Protein AF-A0A803NQF8-F1 (afdb_monomer)

Mean predicted aligned error: 11.53 Å

Organism: Cannabis sativa (NCBI:txid3483)

pLDDT: mean 86.13, std 11.84, range [50.78, 97.12]

Solvent-accessible surface area (backbone atoms only — not comparable to full-atom values): 5471 Å² total; per-residue (Å²): 118,68,68,63,54,53,52,52,53,52,54,52,51,53,52,51,54,55,50,54,51,51,53,53,52,52,53,50,53,51,52,52,51,54,50,51,53,53,49,50,53,48,51,55,51,50,51,55,51,49,54,53,49,52,54,52,51,51,52,50,51,52,52,48,54,53,48,56,48,60,67,34,55,44,98,87,64,46,65,44,58,69,50,51,51,53,50,52,51,52,51,54,52,53,54,62,75,78,106

Radius of gyration: 36.06 Å; Cα contacts (8 Å, |Δi|>4): 14; chains: 1; bounding box: 82×10×97 Å

Secondary structure (DSSP, 8-state):
-HHHHHHHHHHHHHHHHHHHHHHHHHHHHHHHHHHHHHHHHHHHHHHHHHHHHHHHHHHHHHHHHHHHHHT-B-TTS-B-HHHHHHHHHHHHHHHHH--

Foldseek 3Di:
DVVVVVVVVVVVVVVVVVVVVVVVVVVVVVVVVVVVVVVVVVVVVVVVVVVVVVVVVVVVVVVVVLVVQQCDADPVRHRDVVSVVVVVVVVVVVVVVVD

Structure (mmCIF, N/CA/C/O backbone):
data_AF-A0A803NQF8-F1
#
_entry.id   AF-A0A803NQF8-F1
#
loop_
_atom_site.group_PDB
_atom_site.id
_atom_site.type_symbol
_atom_site.label_atom_id
_atom_site.label_alt_id
_atom_site.label_comp_id
_atom_site.label_asym_id
_atom_site.label_entity_id
_atom_site.label_seq_id
_atom_site.pdbx_PDB_ins_code
_atom_site.Cartn_x
_atom_site.Cartn_y
_atom_site.Cartn_z
_atom_site.occupancy
_atom_site.B_iso_or_equiv
_atom_site.auth_seq_id
_atom_site.auth_comp_id
_atom_site.auth_asym_id
_atom_site.auth_atom_id
_atom_site.pdbx_PDB_model_num
ATOM 1 N N . MET A 1 1 ? -53.596 -0.439 61.348 1.00 59.09 1 MET A N 1
ATOM 2 C CA . MET A 1 1 ? -52.614 -1.462 60.910 1.00 59.09 1 MET A CA 1
ATOM 3 C C . MET A 1 1 ? -52.576 -1.670 59.387 1.00 59.09 1 MET A C 1
ATOM 5 O O . MET A 1 1 ? -51.484 -1.780 58.854 1.00 59.09 1 MET A O 1
ATOM 9 N N . HIS A 1 2 ? -53.697 -1.638 58.651 1.00 60.66 2 HIS A N 1
ATOM 10 C CA . HIS A 1 2 ? -53.707 -1.814 57.180 1.00 60.66 2 HIS A CA 1
ATOM 11 C C . HIS A 1 2 ? -53.018 -0.693 56.363 1.00 60.66 2 HIS A C 1
ATOM 13 O O . HIS A 1 2 ? -52.306 -0.974 55.404 1.00 60.66 2 HIS A O 1
ATOM 19 N N . LEU A 1 3 ? -53.174 0.577 56.756 1.00 60.12 3 LEU A N 1
ATOM 20 C CA . LEU A 1 3 ? -52.614 1.721 56.012 1.00 60.12 3 LEU A CA 1
ATOM 21 C C . LEU A 1 3 ? -51.074 1.779 56.026 1.00 60.12 3 LEU A C 1
ATOM 23 O O . LEU A 1 3 ? -50.461 2.146 55.027 1.00 60.12 3 LEU A O 1
ATOM 27 N N . LEU A 1 4 ? -50.445 1.357 57.128 1.00 65.25 4 LEU A N 1
ATOM 28 C CA . LEU A 1 4 ? -48.982 1.272 57.251 1.00 65.25 4 LEU A CA 1
ATOM 29 C C . LEU A 1 4 ? -48.393 0.184 56.338 1.00 65.25 4 LEU A C 1
ATOM 31 O O . LEU A 1 4 ? -47.337 0.382 55.739 1.00 65.25 4 LEU A O 1
ATOM 35 N N . SER A 1 5 ? -49.102 -0.939 56.186 1.00 68.88 5 SER A N 1
ATOM 36 C CA . SER A 1 5 ? -48.719 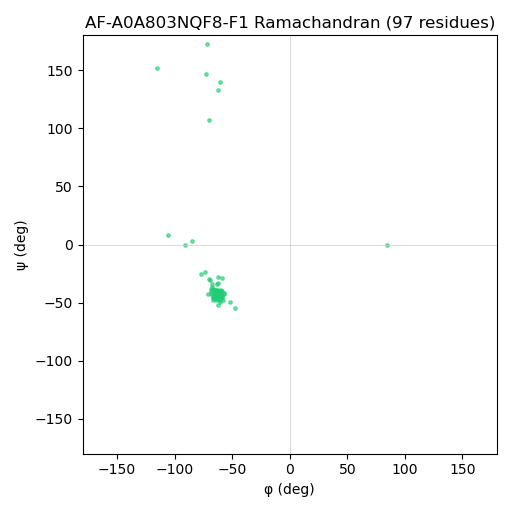-2.020 55.271 1.00 68.88 5 SER A CA 1
ATOM 37 C C . SER A 1 5 ? -48.785 -1.565 53.810 1.00 68.88 5 SER A C 1
ATOM 39 O O . SER A 1 5 ? -47.819 -1.759 53.073 1.00 68.88 5 SER A O 1
ATOM 41 N N . LEU A 1 6 ? -49.853 -0.860 53.415 1.00 68.00 6 LEU A N 1
ATOM 42 C CA . LEU A 1 6 ? -49.985 -0.316 52.059 1.00 68.00 6 LEU A CA 1
ATOM 43 C C . LEU A 1 6 ? -48.877 0.692 51.722 1.00 68.00 6 LEU A C 1
ATOM 45 O O . LEU A 1 6 ? -48.303 0.643 50.635 1.00 68.00 6 LEU A O 1
ATOM 49 N N . PHE A 1 7 ? -48.546 1.583 52.659 1.00 72.62 7 PHE A N 1
ATOM 50 C CA . PHE A 1 7 ? -47.492 2.580 52.462 1.00 72.62 7 PHE A CA 1
ATOM 51 C C . PHE A 1 7 ? -46.113 1.925 52.290 1.00 72.62 7 PHE A C 1
ATOM 53 O O . PHE A 1 7 ? -45.362 2.271 51.376 1.00 72.62 7 PHE A O 1
ATOM 60 N N . SER A 1 8 ? -45.818 0.905 53.103 1.00 73.88 8 SER A N 1
ATOM 61 C CA . SER A 1 8 ? -44.593 0.106 52.987 1.00 73.88 8 SER A CA 1
ATOM 62 C C . SER A 1 8 ? -44.507 -0.631 51.639 1.00 73.88 8 SER A C 1
ATOM 64 O O . SER A 1 8 ? -43.460 -0.635 50.986 1.00 73.88 8 SER A O 1
ATOM 66 N N . GLN A 1 9 ? -45.631 -1.169 51.151 1.00 72.56 9 GLN A N 1
ATOM 67 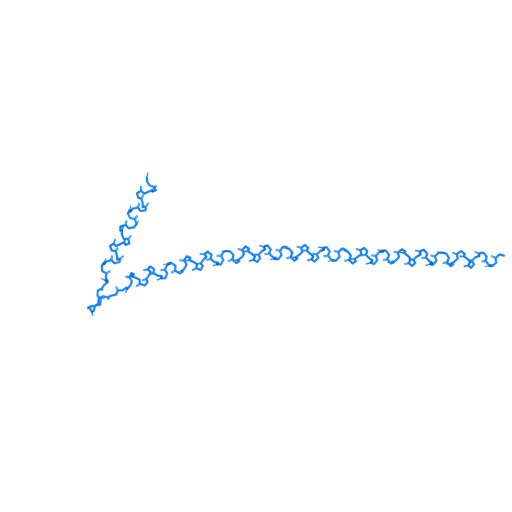C CA . GLN A 1 9 ? -45.715 -1.844 49.852 1.00 72.56 9 GLN A CA 1
ATOM 68 C C . GLN A 1 9 ? -45.428 -0.894 48.674 1.00 72.56 9 GLN A C 1
ATOM 70 O O . GLN A 1 9 ? -44.758 -1.269 47.707 1.00 72.56 9 GLN A O 1
ATOM 75 N N . VAL A 1 10 ? -45.919 0.348 48.746 1.00 75.38 10 VAL A N 1
ATOM 76 C CA . VAL A 1 10 ? -45.700 1.380 47.717 1.00 75.38 10 VAL A CA 1
ATOM 77 C C . VAL A 1 10 ? -44.237 1.830 47.688 1.00 75.38 10 VAL A C 1
ATOM 79 O O . VAL A 1 10 ? -43.656 1.952 46.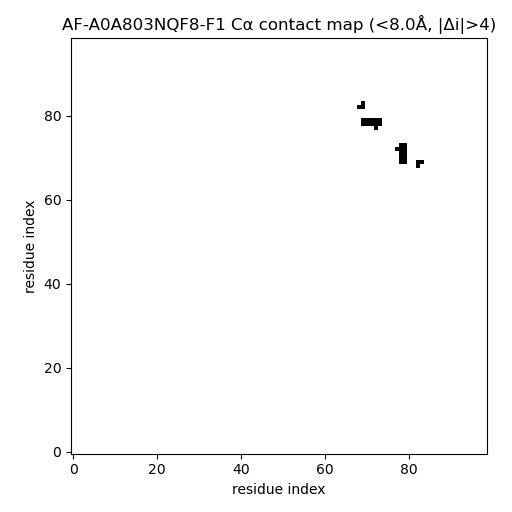606 1.00 75.38 10 VAL A O 1
ATOM 82 N N . GLU A 1 11 ? -43.614 2.025 48.852 1.00 75.88 11 GLU A N 1
ATOM 83 C CA . GLU A 1 11 ? -42.192 2.377 48.967 1.00 75.88 11 GLU A CA 1
ATOM 84 C C . GLU A 1 11 ? -41.269 1.266 48.440 1.00 75.88 11 GLU A C 1
ATOM 86 O O . GLU A 1 11 ? -40.340 1.533 47.670 1.00 75.88 11 GLU A O 1
ATOM 91 N N . MET A 1 12 ? -41.559 0.002 48.765 1.00 71.88 12 MET A N 1
ATOM 92 C CA . MET A 1 12 ? -40.842 -1.164 48.228 1.00 71.88 12 MET A CA 1
ATOM 93 C C . MET A 1 12 ? -40.948 -1.247 46.695 1.00 71.88 12 MET A C 1
ATOM 95 O O . MET A 1 12 ? -39.941 -1.431 46.006 1.00 71.88 12 MET A O 1
ATOM 99 N N . ASN A 1 13 ? -42.142 -1.027 46.132 1.00 73.94 13 ASN A N 1
ATOM 100 C CA . ASN A 1 13 ? -42.351 -1.023 44.680 1.00 73.94 13 ASN A CA 1
ATOM 101 C C . ASN A 1 13 ? -41.623 0.128 43.967 1.00 73.94 13 ASN A C 1
ATOM 103 O O . ASN A 1 13 ? -41.051 -0.069 42.889 1.00 73.94 13 ASN A O 1
ATOM 107 N N . LYS A 1 14 ? -41.599 1.330 44.561 1.00 75.25 14 LYS A N 1
ATOM 108 C CA . LYS A 1 14 ? -40.838 2.472 44.028 1.00 75.25 14 LYS A CA 1
ATOM 109 C C . LYS A 1 14 ? -39.335 2.192 44.020 1.00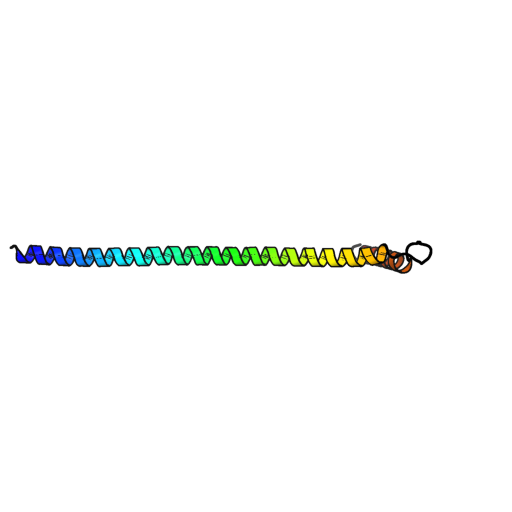 75.25 14 LYS A C 1
ATOM 111 O O . LYS A 1 14 ? -38.679 2.463 43.012 1.00 75.25 14 LYS A O 1
ATOM 116 N N . LYS A 1 15 ? -38.788 1.611 45.096 1.00 73.75 15 LYS A N 1
ATOM 117 C CA . LYS A 1 15 ? -37.369 1.217 45.174 1.00 73.75 15 LYS A CA 1
ATOM 118 C C . LYS A 1 15 ? -37.010 0.159 44.126 1.00 73.75 15 LYS A C 1
ATOM 120 O O . LYS A 1 15 ? -36.010 0.327 43.427 1.00 73.75 15 LYS A O 1
ATOM 125 N N . ASN A 1 16 ? -37.859 -0.851 43.930 1.00 71.62 16 ASN A N 1
ATOM 126 C CA . ASN A 1 16 ? -37.651 -1.886 42.911 1.00 71.62 16 ASN A CA 1
ATOM 127 C C . ASN A 1 16 ? -37.668 -1.329 41.481 1.00 71.62 16 ASN A C 1
ATOM 129 O O . ASN A 1 16 ? -36.763 -1.634 40.705 1.00 71.62 16 ASN A O 1
ATOM 133 N N . LYS A 1 17 ? -38.618 -0.448 41.131 1.00 72.56 17 LYS A N 1
ATOM 134 C CA . LYS A 1 17 ? -38.629 0.213 39.808 1.00 72.56 17 LYS A CA 1
ATOM 135 C C . LYS A 1 17 ? -37.374 1.058 39.568 1.00 72.56 17 LYS A C 1
ATOM 137 O O . LYS A 1 17 ? -36.823 1.044 38.469 1.00 72.56 17 LYS A O 1
ATOM 142 N N . LYS A 1 18 ? -36.900 1.776 40.592 1.00 72.44 18 LYS A N 1
ATOM 143 C CA . LYS A 1 18 ? -35.699 2.623 40.501 1.00 72.44 18 LYS A CA 1
ATOM 144 C C . LYS A 1 18 ? -34.420 1.790 40.336 1.00 72.44 18 LYS A C 1
ATOM 146 O O . LYS A 1 18 ? -33.554 2.168 39.552 1.00 72.44 18 LYS A O 1
ATOM 151 N N . SER A 1 19 ? -34.335 0.651 41.027 1.00 70.75 19 SER A N 1
ATOM 152 C CA . SER A 1 19 ? -33.265 -0.345 40.877 1.00 70.75 19 SER A CA 1
ATOM 153 C C . SER A 1 19 ? -33.240 -0.940 39.463 1.00 70.75 19 SER A C 1
ATOM 155 O O . SER A 1 19 ? -32.235 -0.831 38.767 1.00 70.75 19 SER A O 1
ATOM 157 N N . GLN A 1 20 ? -34.384 -1.437 38.981 1.00 71.31 20 GLN A N 1
ATOM 158 C CA . GLN A 1 20 ? -34.524 -2.022 37.642 1.00 71.31 20 GLN A CA 1
ATOM 159 C C . GLN A 1 20 ? -34.150 -1.041 36.520 1.00 71.31 20 GLN A C 1
ATOM 161 O O . GLN A 1 20 ? -33.485 -1.419 35.557 1.00 71.31 20 GLN A O 1
ATOM 166 N N . ASN A 1 21 ? -34.527 0.235 36.644 1.00 70.31 21 ASN A N 1
ATOM 167 C CA . ASN A 1 21 ? -34.135 1.256 35.671 1.00 70.31 21 ASN A CA 1
ATOM 168 C C . ASN A 1 21 ? -32.625 1.536 35.685 1.00 70.31 21 ASN A C 1
ATOM 170 O O . ASN A 1 21 ? -32.043 1.680 34.614 1.00 70.31 21 ASN A O 1
ATOM 174 N N . LYS A 1 22 ? -31.970 1.554 36.857 1.00 71.69 22 LYS A N 1
ATOM 175 C CA . LYS A 1 22 ? -30.503 1.676 36.934 1.00 71.69 22 LYS A CA 1
ATOM 176 C C . LYS A 1 22 ? -29.797 0.502 36.256 1.00 71.69 22 LYS A C 1
ATOM 178 O O . LYS A 1 22 ? -28.858 0.726 35.502 1.00 71.69 22 LYS A O 1
ATOM 183 N N . THR A 1 23 ? -30.269 -0.727 36.464 1.00 71.38 23 THR A N 1
ATOM 184 C CA . THR A 1 23 ? -29.701 -1.914 35.805 1.00 71.38 23 THR A CA 1
ATOM 185 C C . THR A 1 23 ? -29.858 -1.847 34.285 1.00 71.38 23 THR A C 1
ATOM 187 O O . THR A 1 23 ? -28.921 -2.162 33.563 1.00 71.38 23 THR A O 1
ATOM 190 N N . LYS A 1 24 ? -31.003 -1.374 33.775 1.00 72.00 24 LYS A N 1
ATOM 191 C CA . LYS A 1 24 ? -31.217 -1.186 32.327 1.00 72.00 24 LYS A CA 1
ATOM 192 C C . LYS A 1 24 ? -30.286 -0.138 31.714 1.00 72.00 24 LYS A C 1
ATOM 194 O O . LYS A 1 24 ? -29.772 -0.363 30.623 1.00 72.00 24 LYS A O 1
ATOM 199 N N . VAL A 1 25 ? -30.060 0.979 32.411 1.00 74.81 25 VAL A N 1
ATOM 200 C CA . VAL A 1 25 ? -29.103 2.015 31.985 1.00 74.81 25 VAL A CA 1
ATOM 201 C C . VAL A 1 25 ? -27.681 1.446 31.966 1.00 74.81 25 VAL A C 1
ATOM 203 O O . VAL A 1 25 ? -27.007 1.550 30.950 1.00 74.81 25 VAL A O 1
ATOM 206 N N . SER A 1 26 ? -27.286 0.718 33.013 1.00 80.62 26 SER A N 1
ATOM 207 C CA . SER A 1 26 ? -25.992 0.025 33.086 1.00 80.62 26 SER A CA 1
ATOM 208 C C . SER A 1 26 ? -25.795 -1.005 31.966 1.00 80.62 26 SER A C 1
ATOM 210 O O . SER A 1 26 ? -24.719 -1.071 31.379 1.00 80.62 26 SER A O 1
ATOM 212 N N . LEU A 1 27 ? -26.815 -1.800 31.631 1.00 84.31 27 LEU A N 1
ATOM 213 C CA . LEU A 1 27 ? -26.724 -2.760 30.526 1.00 84.31 27 LEU A CA 1
ATOM 214 C C . LEU A 1 27 ? -26.527 -2.046 29.190 1.00 84.31 27 LEU A C 1
ATOM 216 O O . LEU A 1 27 ? -25.699 -2.469 28.387 1.00 84.31 27 LEU A O 1
ATOM 220 N N . ARG A 1 28 ? -27.256 -0.950 28.966 1.00 87.31 28 ARG A N 1
ATOM 221 C CA . ARG A 1 28 ? -27.110 -0.140 27.758 1.00 87.31 28 ARG A CA 1
ATOM 222 C C . ARG A 1 28 ? -25.701 0.444 27.636 1.00 87.31 28 ARG A C 1
ATOM 224 O O . ARG A 1 28 ? -25.107 0.333 26.571 1.00 87.31 28 ARG A O 1
ATOM 231 N N . GLU A 1 29 ? -25.153 0.977 28.724 1.00 87.81 29 GLU A N 1
ATOM 232 C CA . GLU A 1 29 ? -23.779 1.494 28.770 1.00 87.81 29 GLU A CA 1
ATOM 233 C C . GLU A 1 29 ? -22.742 0.408 28.444 1.00 87.81 29 GLU A C 1
ATOM 235 O O . GLU A 1 29 ? -21.778 0.670 27.729 1.00 87.81 29 GLU A O 1
ATOM 240 N N . ILE A 1 30 ? -22.938 -0.826 28.923 1.00 89.25 30 ILE A N 1
ATOM 241 C CA . ILE A 1 30 ? -22.047 -1.956 28.611 1.00 89.25 30 ILE A CA 1
ATOM 242 C C . ILE A 1 30 ? -22.103 -2.303 27.117 1.00 89.25 30 ILE A C 1
ATOM 244 O O . ILE A 1 30 ? -21.061 -2.526 26.500 1.00 89.25 30 ILE A O 1
ATOM 248 N N . TYR A 1 31 ? -23.298 -2.332 26.521 1.00 90.19 31 TYR A N 1
ATOM 249 C CA . TYR A 1 31 ? -23.456 -2.589 25.086 1.00 90.19 31 TYR A CA 1
ATOM 250 C C . TYR A 1 31 ? -22.840 -1.486 24.224 1.00 90.19 31 TYR A C 1
ATOM 252 O O . TYR A 1 31 ? -22.175 -1.793 23.235 1.00 90.19 31 TYR A O 1
ATOM 260 N N . GLU A 1 32 ? -23.046 -0.221 24.590 1.00 92.81 32 GLU A N 1
ATOM 261 C CA . GLU A 1 32 ? -22.483 0.923 23.868 1.00 92.81 32 GLU A CA 1
ATOM 262 C C . GLU A 1 32 ? -20.950 0.904 23.930 1.00 92.81 32 GLU A C 1
ATOM 264 O O . GLU A 1 32 ? -20.313 0.955 22.881 1.00 92.81 32 GLU A O 1
ATOM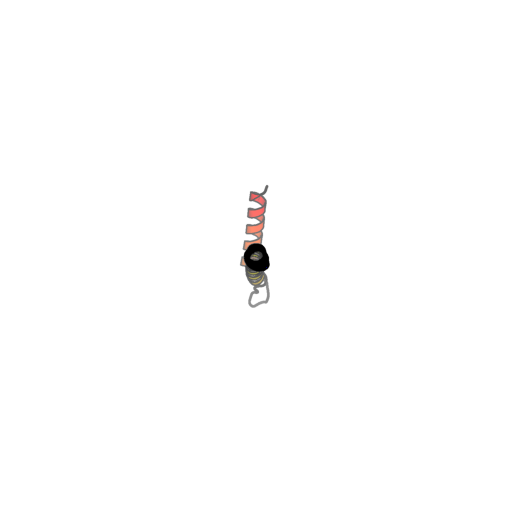 269 N N . LYS A 1 33 ? -20.357 0.665 25.108 1.00 92.94 33 LYS A N 1
ATOM 270 C CA . LYS A 1 33 ? -18.898 0.516 25.247 1.00 92.94 33 LYS A CA 1
ATOM 271 C C . LYS A 1 33 ? -18.334 -0.629 24.412 1.00 92.94 33 LYS A C 1
ATOM 273 O O . LYS A 1 33 ? -17.366 -0.437 23.685 1.00 92.94 33 LYS A O 1
ATOM 278 N N . LYS A 1 34 ? -18.958 -1.811 24.465 1.00 94.12 34 LYS A N 1
ATOM 279 C CA . LYS A 1 34 ? -18.511 -2.964 23.668 1.00 94.12 34 LYS A CA 1
ATOM 280 C C . LYS A 1 34 ? -18.553 -2.656 22.169 1.00 94.12 34 LYS A C 1
ATOM 282 O O . LYS A 1 34 ? -17.635 -3.014 21.438 1.00 94.12 34 LYS A O 1
ATOM 287 N N . ARG A 1 35 ? -19.606 -1.975 21.713 1.00 94.38 35 ARG A N 1
ATOM 288 C CA . ARG A 1 35 ? -19.740 -1.568 20.313 1.00 94.38 35 ARG A CA 1
ATOM 289 C C . ARG A 1 35 ? -18.662 -0.564 19.909 1.00 94.38 35 ARG A C 1
ATOM 291 O O . ARG A 1 35 ? -18.113 -0.695 18.824 1.00 94.38 35 ARG A O 1
ATOM 298 N N . GLU A 1 36 ? -18.363 0.420 20.752 1.00 94.50 36 GLU A N 1
ATOM 299 C CA . GLU A 1 36 ? -17.298 1.398 20.498 1.00 94.50 36 GLU A CA 1
ATOM 300 C C . GLU A 1 36 ? -15.920 0.732 20.407 1.00 94.50 36 GLU A C 1
ATOM 302 O O . GLU A 1 36 ? -15.137 1.047 19.511 1.00 94.50 36 GLU A O 1
ATOM 307 N N . GLU A 1 37 ? -15.636 -0.228 21.287 1.00 93.00 37 GLU A N 1
ATOM 308 C CA . GLU A 1 37 ? -14.392 -1.002 21.257 1.00 93.00 37 GLU A CA 1
ATOM 309 C C . GLU A 1 37 ? -14.281 -1.867 19.993 1.00 93.00 37 GLU A C 1
ATOM 311 O O . GLU A 1 37 ? -13.237 -1.871 19.337 1.00 93.00 37 GLU A O 1
ATOM 316 N N . GLU A 1 38 ? -15.356 -2.562 19.606 1.00 93.38 38 GLU A N 1
ATOM 317 C CA . GLU A 1 38 ? -15.402 -3.356 18.372 1.00 93.38 38 GLU A CA 1
ATOM 318 C C . GLU A 1 38 ? -15.255 -2.482 17.119 1.00 93.38 38 GLU A C 1
ATOM 320 O O . GLU A 1 38 ? -14.533 -2.847 16.189 1.00 93.38 38 GLU A O 1
ATOM 325 N N . GLU A 1 39 ? -15.896 -1.313 17.101 1.00 93.62 39 GLU A N 1
ATOM 326 C CA . GLU A 1 39 ? -15.795 -0.337 16.017 1.00 93.62 39 GLU A CA 1
ATOM 327 C C . GLU A 1 39 ? -14.366 0.190 15.884 1.00 93.62 39 GLU A C 1
ATOM 329 O O . GLU A 1 39 ? -13.803 0.203 14.788 1.00 93.62 39 GLU A O 1
ATOM 334 N N . LYS A 1 40 ? -13.738 0.553 17.006 1.00 94.56 40 LYS A N 1
ATOM 335 C CA . LYS A 1 40 ? -12.346 1.005 17.033 1.00 94.56 40 LYS A CA 1
ATOM 336 C C . LYS A 1 40 ? -11.395 -0.081 16.533 1.00 94.56 40 LYS A C 1
ATOM 338 O O . LYS A 1 40 ? -10.565 0.185 15.665 1.00 94.56 40 LYS A O 1
ATOM 343 N N . ALA A 1 41 ? -11.561 -1.314 17.006 1.00 94.25 41 ALA A N 1
ATOM 344 C CA . ALA A 1 41 ? -10.760 -2.445 16.549 1.00 94.25 41 ALA A CA 1
ATOM 345 C C . ALA A 1 41 ? -10.975 -2.748 15.056 1.00 94.25 41 ALA A C 1
ATOM 347 O O . ALA A 1 41 ? -10.038 -3.167 14.371 1.00 94.25 41 ALA A O 1
ATOM 348 N N . ARG A 1 42 ? -12.190 -2.541 14.528 1.00 95.00 42 ARG A N 1
ATOM 349 C CA . ARG A 1 42 ? -12.467 -2.677 13.094 1.00 95.00 42 ARG A CA 1
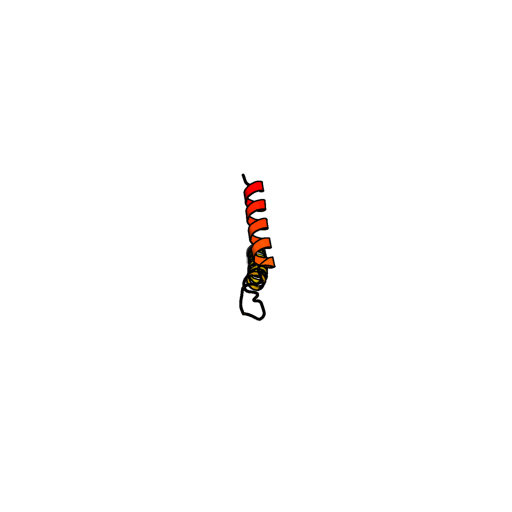ATOM 350 C C . ARG A 1 42 ? -11.743 -1.602 12.289 1.00 95.00 42 ARG A C 1
ATOM 352 O O . ARG A 1 42 ? -11.047 -1.953 11.341 1.00 95.00 42 ARG A O 1
ATOM 359 N N . MET A 1 43 ? -11.833 -0.339 12.703 1.00 95.06 43 MET A N 1
ATOM 360 C CA . MET A 1 43 ? -11.145 0.772 12.035 1.00 95.06 43 MET A CA 1
ATOM 361 C C . MET A 1 43 ? -9.624 0.580 12.006 1.00 95.06 43 MET A C 1
ATOM 363 O O . MET A 1 43 ? -9.003 0.761 10.962 1.00 95.06 43 MET A O 1
ATOM 367 N N . GLU A 1 44 ? -9.013 0.158 13.117 1.00 93.62 44 GLU A N 1
ATOM 368 C CA . GLU A 1 44 ? -7.567 -0.103 13.178 1.00 93.62 44 GLU A CA 1
ATOM 369 C C . GLU A 1 44 ? -7.145 -1.236 12.227 1.00 93.62 44 GLU A C 1
ATOM 371 O O . GLU A 1 44 ? -6.137 -1.128 11.522 1.00 93.62 44 GLU A O 1
ATOM 376 N N . LYS A 1 45 ? -7.940 -2.311 12.150 1.00 95.25 45 LYS A N 1
ATOM 377 C CA . LYS A 1 45 ? -7.695 -3.417 11.212 1.00 95.25 45 LYS A CA 1
ATOM 378 C C . LYS A 1 45 ? -7.858 -2.984 9.760 1.00 95.25 45 LYS A C 1
ATOM 380 O O . LYS A 1 45 ? -7.012 -3.324 8.936 1.00 95.25 45 LYS A O 1
ATOM 385 N N . GLU A 1 46 ? -8.919 -2.251 9.441 1.00 95.19 46 GLU A N 1
ATOM 386 C CA . GLU A 1 46 ? -9.170 -1.743 8.090 1.00 95.19 46 GLU A CA 1
ATOM 387 C C . GLU A 1 46 ? -8.058 -0.791 7.641 1.00 95.19 46 GLU A C 1
ATOM 389 O O . GLU A 1 46 ? -7.555 -0.935 6.528 1.00 95.19 46 GLU A O 1
ATOM 394 N N . ALA A 1 47 ? -7.586 0.094 8.524 1.00 94.62 47 ALA A N 1
ATOM 395 C CA . ALA A 1 47 ? -6.450 0.969 8.246 1.00 94.62 47 ALA A CA 1
ATOM 396 C C . ALA A 1 47 ? -5.172 0.169 7.940 1.00 94.62 47 ALA A C 1
ATOM 398 O O . ALA A 1 47 ? -4.482 0.447 6.959 1.00 94.62 47 ALA A O 1
ATOM 399 N N . ALA A 1 48 ? -4.878 -0.870 8.728 1.00 94.88 48 ALA A N 1
ATOM 400 C CA . ALA A 1 48 ? -3.719 -1.728 8.491 1.00 94.88 48 ALA A CA 1
ATOM 401 C C . ALA A 1 48 ? -3.825 -2.516 7.172 1.00 94.88 48 ALA A C 1
ATOM 403 O O . ALA A 1 48 ? -2.831 -2.683 6.463 1.00 94.88 48 ALA A O 1
ATOM 404 N N . ILE A 1 49 ? -5.019 -3.003 6.828 1.00 95.75 49 ILE A N 1
ATOM 405 C CA . ILE A 1 49 ? -5.266 -3.707 5.563 1.00 95.75 49 ILE A CA 1
ATOM 406 C C . ILE A 1 49 ? -5.103 -2.750 4.383 1.00 95.75 49 ILE A C 1
ATOM 408 O O . ILE A 1 49 ? -4.440 -3.100 3.406 1.00 95.75 49 ILE A O 1
ATOM 412 N N . GLN A 1 50 ? -5.665 -1.548 4.481 1.00 96.31 50 GLN A N 1
ATOM 413 C CA . GLN A 1 50 ? -5.583 -0.539 3.434 1.00 96.31 50 GLN A CA 1
ATOM 414 C C . GLN A 1 50 ? -4.133 -0.101 3.196 1.00 96.31 50 GLN A C 1
ATOM 416 O O . GLN A 1 50 ? -3.686 -0.100 2.052 1.00 96.31 50 GLN A O 1
ATOM 421 N N . ALA A 1 51 ? -3.362 0.148 4.259 1.00 95.12 51 ALA A N 1
ATOM 422 C CA . ALA A 1 51 ? -1.942 0.480 4.144 1.00 95.12 51 ALA A CA 1
ATOM 423 C C . ALA A 1 51 ? -1.139 -0.632 3.442 1.00 95.12 51 ALA A C 1
ATOM 425 O O . ALA A 1 51 ? -0.370 -0.362 2.519 1.00 95.12 51 ALA A O 1
ATOM 426 N N . LYS A 1 52 ? -1.361 -1.903 3.814 1.00 95.75 52 LYS A N 1
ATOM 427 C CA . LYS A 1 52 ? -0.717 -3.047 3.141 1.00 95.75 52 LYS A CA 1
ATOM 428 C C . LYS A 1 52 ? -1.125 -3.161 1.676 1.00 95.75 52 LYS A C 1
ATOM 430 O O . LYS A 1 52 ? -0.297 -3.484 0.827 1.00 95.75 52 LYS A O 1
ATOM 435 N N . LYS A 1 53 ? -2.399 -2.920 1.371 1.00 97.12 53 LYS A N 1
ATOM 436 C CA . LYS A 1 53 ? -2.908 -2.952 0.000 1.00 97.12 53 LYS A CA 1
ATOM 437 C C . LYS A 1 53 ? -2.240 -1.878 -0.855 1.00 97.12 53 LYS A C 1
ATOM 439 O O . LYS A 1 53 ? -1.761 -2.192 -1.938 1.00 97.12 53 LYS A O 1
ATOM 444 N N . GLU A 1 54 ? -2.139 -0.654 -0.349 1.00 95.75 54 GLU A N 1
ATOM 445 C CA . GLU A 1 54 ? -1.474 0.451 -1.044 1.00 95.75 54 GLU A CA 1
ATOM 446 C C . GLU A 1 54 ? 0.015 0.176 -1.285 1.00 95.75 54 GLU A C 1
ATOM 448 O O . GLU A 1 54 ? 0.527 0.454 -2.372 1.00 95.75 54 GLU A O 1
ATOM 453 N N . GLU A 1 55 ? 0.710 -0.429 -0.318 1.00 95.06 55 GLU A N 1
ATOM 454 C CA . GLU A 1 55 ? 2.104 -0.851 -0.481 1.00 95.06 55 GLU A CA 1
ATOM 455 C C . GLU A 1 55 ? 2.257 -1.888 -1.606 1.00 95.06 55 GLU A C 1
ATOM 457 O O . GLU A 1 55 ? 3.104 -1.737 -2.495 1.00 95.06 55 GLU A O 1
ATOM 462 N N . ILE A 1 56 ? 1.399 -2.912 -1.611 1.00 95.62 56 ILE A N 1
ATOM 463 C CA . ILE A 1 56 ? 1.382 -3.956 -2.641 1.00 95.62 56 ILE A CA 1
ATOM 464 C C . ILE A 1 56 ? 1.054 -3.360 -4.013 1.00 95.62 56 ILE A C 1
ATOM 466 O O . ILE A 1 56 ? 1.735 -3.669 -4.994 1.00 95.62 56 ILE A O 1
ATOM 470 N N . ASP A 1 57 ? 0.046 -2.496 -4.097 1.00 96.25 57 ASP A N 1
ATOM 471 C CA . ASP A 1 57 ? -0.382 -1.867 -5.346 1.00 96.25 57 ASP A CA 1
ATOM 472 C C . ASP A 1 57 ? 0.717 -0.962 -5.910 1.00 96.25 57 ASP A C 1
ATOM 474 O O . ASP A 1 57 ? 1.017 -1.023 -7.106 1.00 96.25 57 ASP A O 1
ATOM 478 N N . LYS A 1 58 ? 1.411 -0.204 -5.053 1.00 96.25 58 LYS A N 1
ATOM 479 C CA . LYS A 1 58 ? 2.575 0.599 -5.445 1.00 96.25 58 LYS A CA 1
ATOM 480 C C . LYS A 1 58 ? 3.713 -0.277 -5.967 1.00 96.25 58 LYS A C 1
ATOM 482 O O . LYS A 1 58 ? 4.258 0.005 -7.036 1.00 96.25 58 LYS A O 1
ATOM 487 N N . ALA A 1 59 ? 4.051 -1.358 -5.263 1.00 95.25 59 ALA A N 1
ATOM 488 C CA . ALA A 1 59 ? 5.088 -2.292 -5.698 1.00 95.25 59 ALA A CA 1
ATOM 489 C C . ALA A 1 59 ? 4.719 -2.973 -7.029 1.00 95.25 59 ALA A C 1
ATOM 491 O O . ALA A 1 59 ? 5.557 -3.122 -7.921 1.00 95.25 59 ALA A O 1
ATOM 492 N N . ASN A 1 60 ? 3.453 -3.350 -7.208 1.00 95.81 60 ASN A N 1
ATOM 493 C CA . ASN A 1 60 ? 2.958 -3.947 -8.444 1.00 95.81 60 ASN A CA 1
ATOM 494 C C . ASN A 1 60 ? 2.950 -2.950 -9.607 1.00 95.81 60 ASN A C 1
ATOM 496 O O . ASN A 1 60 ? 3.348 -3.318 -10.713 1.00 95.81 60 ASN A O 1
ATOM 500 N N . ALA A 1 61 ? 2.570 -1.694 -9.368 1.00 95.94 61 ALA A N 1
ATOM 501 C CA . ALA A 1 61 ? 2.633 -0.630 -10.366 1.00 95.94 61 ALA A CA 1
ATOM 502 C C . ALA A 1 61 ? 4.077 -0.385 -10.829 1.00 95.94 61 ALA A C 1
ATOM 504 O O . ALA A 1 61 ? 4.337 -0.335 -12.032 1.00 95.94 61 ALA A O 1
ATOM 505 N N . GLN A 1 62 ? 5.032 -0.334 -9.893 1.00 92.75 62 GLN A N 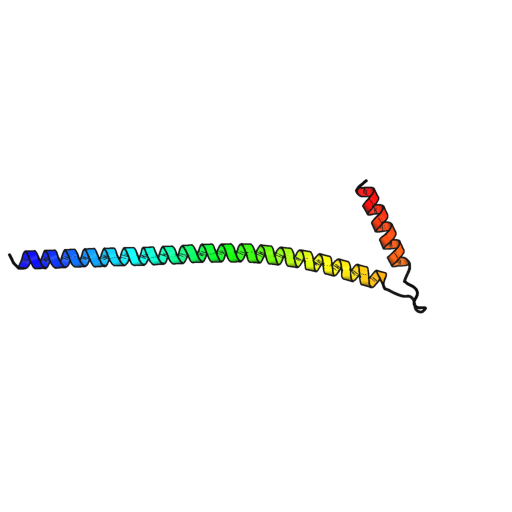1
ATOM 506 C CA . GLN A 1 62 ? 6.458 -0.232 -10.212 1.00 92.75 62 GLN A CA 1
ATOM 507 C C . GLN A 1 62 ? 6.936 -1.429 -11.043 1.00 92.75 62 GLN A C 1
ATOM 509 O O . GLN A 1 62 ? 7.510 -1.246 -12.116 1.00 92.75 62 GLN A O 1
ATOM 514 N N . ARG A 1 63 ? 6.628 -2.662 -10.614 1.00 92.81 63 ARG A N 1
ATOM 515 C CA . ARG A 1 63 ? 6.968 -3.884 -11.368 1.00 92.81 63 ARG A CA 1
ATOM 516 C C . ARG A 1 63 ? 6.381 -3.872 -12.775 1.00 92.81 63 ARG A C 1
ATOM 518 O O . ARG A 1 63 ? 7.067 -4.272 -13.713 1.00 92.81 63 ARG A O 1
ATOM 525 N N . LYS A 1 64 ? 5.130 -3.430 -12.934 1.00 95.81 64 LYS A N 1
ATOM 526 C CA . LYS A 1 64 ? 4.456 -3.340 -14.234 1.00 95.81 64 LYS A CA 1
ATOM 527 C C . LYS A 1 64 ? 5.158 -2.337 -15.148 1.00 95.81 64 LYS A C 1
ATOM 529 O O . LYS A 1 64 ? 5.486 -2.697 -16.274 1.00 95.81 64 LYS A O 1
ATOM 534 N N . ALA A 1 65 ? 5.473 -1.142 -14.650 1.00 92.56 65 ALA A N 1
ATOM 535 C CA . ALA A 1 65 ? 6.181 -0.119 -15.419 1.00 92.56 65 ALA A CA 1
ATOM 536 C C . ALA A 1 65 ? 7.580 -0.586 -15.859 1.00 92.56 65 ALA A C 1
ATOM 538 O O . ALA A 1 65 ? 7.961 -0.428 -17.022 1.00 92.56 65 ALA A O 1
ATOM 539 N N . THR A 1 66 ? 8.339 -1.221 -14.960 1.00 91.06 66 THR A N 1
ATOM 540 C CA . THR A 1 66 ? 9.643 -1.809 -15.301 1.00 91.06 66 THR A CA 1
ATOM 541 C C . THR A 1 66 ? 9.483 -2.909 -16.346 1.00 91.06 66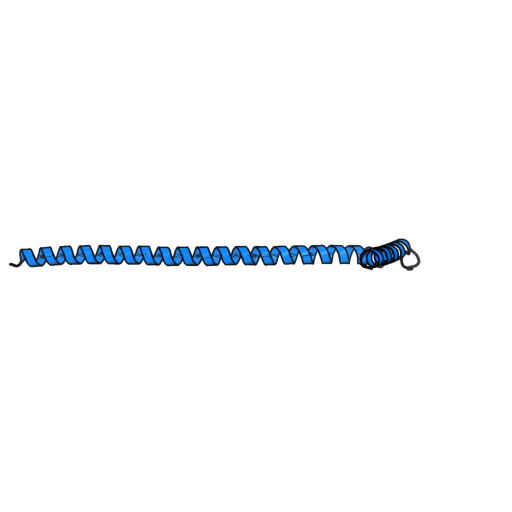 THR A C 1
ATOM 543 O O . THR A 1 66 ? 10.198 -2.933 -17.345 1.00 91.06 66 THR A O 1
ATOM 546 N N . ARG A 1 67 ? 8.496 -3.792 -16.174 1.00 93.06 67 ARG A N 1
ATOM 547 C CA . ARG A 1 67 ? 8.208 -4.886 -17.105 1.00 93.06 67 ARG A CA 1
ATOM 548 C C . ARG A 1 67 ? 7.858 -4.383 -18.508 1.00 93.06 67 ARG A C 1
ATOM 550 O O . ARG A 1 67 ? 8.379 -4.915 -19.485 1.00 93.06 67 ARG A O 1
ATOM 557 N N . GLU A 1 68 ? 7.020 -3.359 -18.617 1.00 94.44 68 GLU A N 1
ATOM 558 C CA . GLU A 1 68 ? 6.650 -2.746 -19.899 1.00 94.44 68 GLU A CA 1
ATOM 559 C C . GLU A 1 68 ? 7.873 -2.182 -20.635 1.00 94.44 68 GLU A C 1
ATOM 561 O O . GLU A 1 68 ? 8.046 -2.435 -21.829 1.00 94.44 68 GLU A O 1
ATOM 566 N N . LYS A 1 69 ? 8.774 -1.493 -19.921 1.00 93.38 69 LYS A N 1
ATOM 567 C CA . LYS A 1 69 ? 10.046 -1.016 -20.490 1.00 93.38 69 LYS A CA 1
ATOM 568 C C . LYS A 1 69 ? 10.931 -2.172 -20.962 1.00 93.38 69 LYS A C 1
ATOM 570 O O . LYS A 1 69 ? 11.477 -2.118 -22.062 1.00 93.38 69 LYS A O 1
ATOM 575 N N . MET A 1 70 ? 11.036 -3.232 -20.164 1.00 91.88 70 MET A N 1
ATOM 576 C CA . MET A 1 70 ? 11.894 -4.389 -20.447 1.00 91.88 70 MET A CA 1
ATOM 577 C C . MET A 1 70 ? 11.430 -5.245 -21.625 1.00 91.88 70 MET A C 1
ATOM 579 O O . MET A 1 70 ? 12.259 -5.852 -22.311 1.00 91.88 70 MET A O 1
ATOM 583 N N . PHE A 1 71 ? 10.119 -5.298 -21.868 1.00 94.00 71 PHE A N 1
ATOM 584 C CA . PHE A 1 71 ? 9.534 -6.000 -23.012 1.00 94.00 71 PHE A CA 1
ATOM 585 C C . PHE A 1 71 ? 9.367 -5.126 -24.252 1.00 94.00 71 PHE A C 1
ATOM 587 O O . PHE A 1 71 ? 8.921 -5.630 -25.284 1.00 94.00 71 PHE A O 1
ATOM 594 N N . LYS A 1 72 ? 9.740 -3.844 -24.195 1.00 96.12 72 LYS A N 1
ATOM 595 C CA . LYS A 1 72 ? 9.679 -2.967 -25.361 1.00 96.12 72 LYS A CA 1
ATOM 596 C C . LYS A 1 72 ? 10.613 -3.481 -26.457 1.00 96.12 72 LYS A C 1
ATOM 598 O O . LYS A 1 72 ? 11.776 -3.799 -26.202 1.00 96.12 72 LYS A O 1
ATOM 603 N N . LYS A 1 73 ? 10.096 -3.546 -27.686 1.00 97.00 73 LYS A N 1
ATOM 604 C CA . LYS A 1 73 ? 10.806 -4.060 -28.862 1.00 97.00 73 LYS A CA 1
ATOM 605 C C . LYS A 1 73 ? 11.034 -2.966 -29.904 1.00 97.00 73 LYS A C 1
ATOM 607 O O . LYS A 1 73 ? 10.270 -2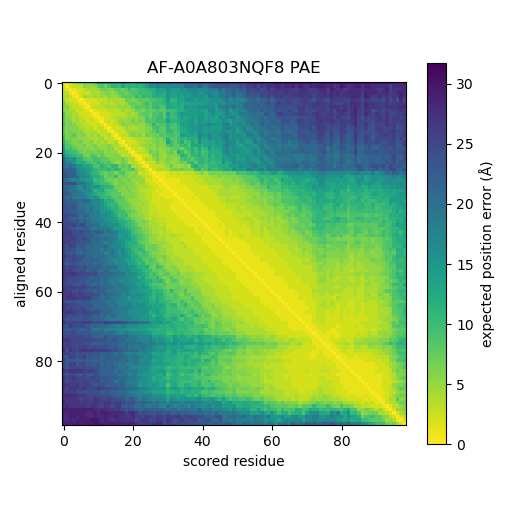.006 -29.989 1.00 97.00 73 LYS A O 1
ATOM 612 N N . THR A 1 74 ? 12.099 -3.108 -30.680 1.00 94.88 74 THR A N 1
ATOM 613 C CA . THR A 1 74 ? 12.366 -2.340 -31.896 1.00 94.88 74 THR A CA 1
ATOM 614 C C . THR A 1 74 ? 11.418 -2.787 -33.011 1.00 94.88 74 THR A C 1
ATOM 616 O O . THR A 1 74 ? 10.716 -3.793 -32.890 1.00 94.88 74 THR A O 1
ATOM 619 N N . ARG A 1 75 ? 11.429 -2.076 -34.145 1.00 95.56 75 ARG A N 1
ATOM 620 C CA . ARG A 1 75 ? 10.637 -2.444 -35.330 1.00 95.56 75 ARG A CA 1
ATOM 621 C C . ARG A 1 75 ? 10.964 -3.845 -35.868 1.00 95.56 75 ARG A C 1
ATOM 623 O O . ARG A 1 75 ? 10.086 -4.491 -36.421 1.00 95.56 75 ARG A O 1
ATOM 630 N N . SER A 1 76 ? 12.195 -4.319 -35.674 1.00 95.88 76 SER A N 1
ATOM 631 C CA . SER A 1 76 ? 12.644 -5.671 -36.033 1.00 95.88 76 SER A CA 1
ATOM 632 C C . SER A 1 76 ? 12.339 -6.730 -34.961 1.00 95.88 76 SER A C 1
ATOM 634 O O . SER A 1 76 ? 12.725 -7.884 -35.111 1.00 95.88 76 SER A O 1
ATOM 636 N N . GLY A 1 77 ? 11.665 -6.363 -33.864 1.00 94.94 77 GLY A N 1
ATOM 637 C CA . GLY A 1 77 ? 11.270 -7.289 -32.798 1.00 94.94 77 GLY A CA 1
ATOM 638 C C . GLY A 1 77 ? 12.344 -7.560 -31.739 1.00 94.94 77 GLY A C 1
ATOM 639 O O . GLY A 1 77 ? 12.075 -8.285 -30.779 1.00 94.94 77 GLY A O 1
ATOM 640 N N . GLN A 1 78 ? 13.533 -6.965 -31.861 1.00 94.88 78 GLN A N 1
ATOM 641 C CA . GLN A 1 78 ? 14.586 -7.074 -30.850 1.00 94.88 78 GLN A CA 1
ATOM 642 C C . GLN A 1 78 ? 14.236 -6.241 -29.611 1.00 94.88 78 GLN A C 1
ATOM 644 O O . GLN A 1 78 ? 13.614 -5.191 -29.745 1.00 94.88 78 GLN A O 1
ATOM 649 N N . PRO A 1 79 ? 14.623 -6.655 -28.396 1.00 95.44 79 PRO A N 1
ATOM 650 C CA . PRO A 1 79 ? 14.422 -5.834 -27.207 1.00 95.44 79 PRO A CA 1
ATOM 651 C C . PRO A 1 79 ? 15.173 -4.503 -27.327 1.00 95.44 79 PRO A C 1
ATOM 653 O O . PRO A 1 79 ? 16.311 -4.450 -27.794 1.00 95.44 79 PRO A O 1
ATOM 656 N N . VAL A 1 80 ? 14.547 -3.415 -26.879 1.00 96.44 80 VAL A N 1
ATOM 657 C CA . VAL A 1 80 ? 15.196 -2.101 -26.850 1.00 96.44 80 VAL A CA 1
ATOM 658 C C . VAL A 1 80 ? 16.278 -2.106 -25.771 1.00 96.44 80 VAL A C 1
ATOM 660 O O . VAL A 1 80 ? 15.985 -2.064 -24.576 1.00 96.44 80 VAL A O 1
ATOM 663 N N . MET A 1 81 ? 17.541 -2.137 -26.201 1.00 94.94 81 MET A N 1
ATOM 664 C CA . MET A 1 81 ? 18.695 -2.318 -25.311 1.00 94.94 81 MET A CA 1
ATOM 665 C C . MET A 1 81 ? 18.863 -1.205 -24.274 1.00 94.94 81 MET A C 1
ATOM 667 O O . MET A 1 81 ? 19.335 -1.496 -23.180 1.00 94.94 81 MET A O 1
ATOM 671 N N . LYS A 1 82 ? 18.411 0.028 -24.563 1.00 95.38 82 LYS A N 1
ATOM 672 C CA . LYS A 1 82 ? 18.447 1.161 -23.619 1.00 95.38 82 LYS A CA 1
ATOM 673 C C . LYS A 1 82 ? 17.918 0.771 -22.233 1.00 95.38 82 LYS A C 1
ATOM 675 O O . LYS A 1 82 ? 18.638 0.900 -21.253 1.00 95.38 82 LYS A O 1
ATOM 680 N N . TYR A 1 83 ? 16.702 0.226 -22.166 1.00 94.62 83 TYR A N 1
ATOM 681 C CA . TYR A 1 83 ? 16.059 -0.103 -20.888 1.00 94.62 83 TYR A CA 1
ATOM 682 C C . TYR A 1 83 ? 16.718 -1.288 -20.175 1.00 94.62 83 TYR A C 1
ATOM 684 O O . TYR A 1 83 ? 16.729 -1.350 -18.950 1.00 94.62 83 TYR A O 1
ATOM 692 N N . ARG A 1 84 ? 17.297 -2.229 -20.933 1.00 90.44 84 ARG A N 1
ATOM 693 C CA . ARG A 1 84 ? 18.031 -3.358 -20.347 1.00 90.44 84 ARG A CA 1
ATOM 694 C C . ARG A 1 84 ? 19.348 -2.917 -19.731 1.00 90.44 84 ARG A C 1
ATOM 696 O O . ARG A 1 84 ? 19.675 -3.361 -18.639 1.00 90.44 84 ARG A O 1
ATOM 703 N N . ILE A 1 85 ? 20.078 -2.045 -20.421 1.00 94.75 85 ILE A N 1
ATOM 704 C CA . ILE A 1 85 ? 21.331 -1.481 -19.921 1.00 94.75 85 ILE A CA 1
ATOM 705 C C . ILE A 1 85 ? 21.059 -0.627 -18.679 1.00 94.75 85 ILE A C 1
ATOM 707 O O . ILE A 1 85 ? 21.737 -0.820 -17.678 1.00 94.75 85 ILE A O 1
ATOM 711 N N . GLU A 1 86 ? 20.036 0.238 -18.704 1.00 93.56 86 GLU A N 1
ATOM 712 C CA . GLU A 1 86 ? 19.601 1.015 -17.528 1.00 93.56 86 GLU A CA 1
ATOM 713 C C . GLU A 1 86 ? 19.367 0.104 -16.309 1.00 93.56 86 GLU A C 1
ATOM 715 O O . GLU A 1 86 ? 19.957 0.329 -15.257 1.00 93.56 86 GLU A O 1
ATOM 720 N N . HIS A 1 87 ? 18.612 -0.988 -16.465 1.00 92.12 87 HIS A N 1
ATOM 721 C CA . HIS A 1 87 ? 18.352 -1.921 -15.364 1.00 92.12 87 HIS A CA 1
ATOM 722 C C . HIS A 1 87 ? 19.600 -2.655 -14.852 1.00 92.12 87 HIS A C 1
ATOM 724 O O . HIS A 1 87 ? 19.747 -2.869 -13.647 1.00 92.12 87 HIS A O 1
ATOM 730 N N . LEU A 1 88 ? 20.501 -3.064 -15.751 1.00 92.44 88 LEU A N 1
ATOM 731 C CA . LEU A 1 88 ? 21.763 -3.695 -15.355 1.00 92.44 88 LEU A CA 1
ATOM 732 C C . LEU A 1 88 ? 22.613 -2.724 -14.530 1.00 92.44 88 LEU A C 1
ATOM 734 O O . LEU A 1 88 ? 23.154 -3.113 -13.498 1.00 92.44 88 LEU A O 1
ATOM 738 N N . LEU A 1 89 ? 22.683 -1.458 -14.946 1.00 94.25 89 LEU A N 1
ATOM 739 C CA . LEU A 1 89 ? 23.404 -0.416 -14.216 1.00 94.25 89 LEU A CA 1
ATOM 740 C C . LEU A 1 89 ? 22.772 -0.137 -12.848 1.00 94.25 89 LEU A C 1
ATOM 742 O O . LEU A 1 89 ? 23.501 -0.096 -11.860 1.00 94.25 89 LEU A O 1
ATOM 746 N N . GLU A 1 90 ? 21.444 -0.013 -12.769 1.00 90.69 90 GLU A N 1
ATOM 747 C CA . GLU A 1 90 ? 20.715 0.135 -11.499 1.00 90.69 90 GLU A CA 1
ATOM 748 C C . GLU A 1 90 ? 20.998 -1.035 -10.547 1.00 90.69 90 GLU A C 1
ATOM 750 O O . GLU A 1 90 ? 21.252 -0.826 -9.363 1.00 90.69 90 GLU A O 1
ATOM 755 N N . THR A 1 91 ? 21.013 -2.267 -11.067 1.00 89.38 91 THR A N 1
ATOM 756 C CA . THR A 1 91 ? 21.279 -3.473 -10.268 1.00 89.38 91 THR A CA 1
ATOM 757 C C . THR A 1 91 ? 22.709 -3.481 -9.727 1.00 89.38 91 THR A C 1
ATOM 759 O O . THR A 1 91 ? 22.912 -3.760 -8.548 1.00 89.38 91 THR A O 1
ATOM 762 N N . ILE A 1 92 ? 23.695 -3.126 -10.559 1.00 91.56 92 ILE A N 1
ATOM 763 C CA . ILE A 1 92 ? 25.113 -3.067 -10.167 1.00 91.56 92 ILE A CA 1
ATOM 764 C C . ILE A 1 92 ? 25.359 -1.950 -9.141 1.00 91.56 92 ILE A C 1
ATOM 766 O O . ILE A 1 92 ? 26.082 -2.143 -8.160 1.00 91.56 92 ILE A O 1
ATOM 770 N N . GLN A 1 93 ? 24.762 -0.774 -9.343 1.00 89.12 93 GLN A N 1
ATOM 771 C CA . GLN A 1 93 ? 24.873 0.341 -8.401 1.00 89.12 93 GLN A CA 1
ATOM 772 C C . GLN A 1 93 ? 24.197 0.011 -7.071 1.00 89.12 93 GLN A C 1
ATOM 774 O O . GLN A 1 93 ? 24.794 0.232 -6.022 1.00 89.12 93 GLN A O 1
ATOM 779 N N . GLY A 1 94 ? 23.003 -0.585 -7.111 1.00 79.44 94 GLY A N 1
ATOM 780 C CA . GLY A 1 94 ? 22.313 -1.072 -5.922 1.00 79.44 94 GLY A CA 1
ATOM 781 C C . GLY A 1 94 ? 23.155 -2.091 -5.158 1.00 79.44 94 GLY A C 1
ATOM 782 O O . GLY A 1 94 ? 23.359 -1.928 -3.962 1.00 79.44 94 GLY A O 1
ATOM 783 N N . SER A 1 95 ? 23.735 -3.087 -5.838 1.00 77.06 95 SER A N 1
ATOM 784 C CA . SER A 1 95 ? 24.581 -4.090 -5.176 1.00 77.06 95 SER A CA 1
ATOM 785 C C . SER A 1 95 ? 25.830 -3.498 -4.525 1.00 77.06 95 SER A C 1
ATOM 787 O O . SER A 1 95 ? 26.239 -3.982 -3.478 1.00 77.06 95 SER A O 1
ATOM 789 N N . LYS A 1 96 ? 26.407 -2.436 -5.103 1.00 70.62 96 LYS A N 1
ATOM 790 C CA . LYS A 1 96 ? 27.588 -1.753 -4.552 1.00 70.62 96 LYS A CA 1
ATOM 791 C C . LYS A 1 96 ? 27.269 -0.910 -3.310 1.00 70.62 96 LYS A C 1
ATOM 793 O O . LYS A 1 96 ? 28.160 -0.631 -2.522 1.00 70.62 96 LYS A O 1
ATOM 798 N N . ILE A 1 97 ? 26.019 -0.477 -3.146 1.00 63.12 97 ILE A N 1
ATOM 799 C CA . ILE A 1 97 ? 25.571 0.288 -1.969 1.00 63.12 97 ILE A CA 1
ATOM 800 C C . ILE A 1 97 ? 25.367 -0.633 -0.752 1.00 63.12 97 ILE A C 1
ATOM 802 O O . ILE A 1 97 ? 25.469 -0.175 0.382 1.00 63.12 97 ILE A O 1
ATOM 806 N N . TYR A 1 98 ? 25.101 -1.923 -0.979 1.00 56.78 98 TYR A N 1
ATOM 807 C CA . TYR A 1 98 ? 24.860 -2.922 0.071 1.00 56.78 98 TYR A CA 1
ATOM 808 C C . TYR A 1 98 ? 26.034 -3.900 0.289 1.00 56.78 98 TYR A C 1
ATOM 810 O O . TYR A 1 98 ? 25.872 -4.871 1.029 1.00 56.78 98 TYR A O 1
ATOM 818 N N . SER A 1 99 ? 27.186 -3.653 -0.348 1.00 50.78 99 SER A N 1
ATOM 819 C CA . SER A 1 99 ? 28.466 -4.359 -0.148 1.00 50.78 99 SER A CA 1
ATOM 820 C C . SER A 1 99 ? 29.450 -3.490 0.620 1.00 50.78 99 SER A C 1
ATOM 822 O O . SER A 1 99 ? 30.085 -4.006 1.559 1.00 50.78 99 SER A O 1
#

InterPro domains:
  IPR013730 Fyv7/TAP26 [PF08524] (13-93)

Sequence (99 aa):
MHLLSLFSQVEMNKKNKKSQNKTKVSLREIYEKKREEEEKARMEKEAAIQAKKEEIDKANAQRKATREKMFKKTRSGQPVMKYRIEHLLETIQGSKIYS